Protein AF-A0A534TAJ9-F1 (afdb_monomer)

pLDDT: mean 77.65, std 14.66, range [42.31, 91.81]

Solvent-accessible surface area (backbone atoms only — not comparable to full-atom values): 4452 Å² total; per-residue (Å²): 112,69,64,60,58,49,51,37,56,51,23,57,71,44,88,49,66,68,46,24,50,52,25,47,38,42,73,75,64,49,64,80,78,48,82,81,25,48,51,41,48,23,57,77,69,76,44,58,57,69,59,52,51,51,50,49,52,63,64,42,54,59,50,57,55,49,53,61,53,54,63,61,64,76,75,75,123

Structure (mmCIF, N/CA/C/O backbone):
data_AF-A0A534TAJ9-F1
#
_entry.id   AF-A0A534TAJ9-F1
#
loop_
_atom_site.group_PDB
_atom_site.id
_atom_site.type_symbol
_atom_site.label_atom_id
_atom_site.label_alt_id
_atom_site.label_comp_id
_atom_site.label_asym_id
_atom_site.label_entity_id
_atom_site.label_seq_id
_atom_site.pdbx_PDB_ins_code
_atom_site.Cartn_x
_atom_site.Cartn_y
_atom_site.Cartn_z
_atom_site.occupancy
_atom_site.B_iso_or_equiv
_atom_site.auth_seq_id
_atom_site.auth_comp_id
_atom_site.auth_asym_id
_atom_site.auth_atom_id
_atom_site.pdbx_PDB_model_num
ATOM 1 N N . MET A 1 1 ? 2.705 -13.886 -5.575 1.00 60.56 1 MET A N 1
ATOM 2 C CA . MET A 1 1 ? 3.022 -12.437 -5.521 1.00 60.56 1 MET A CA 1
ATOM 3 C C . MET A 1 1 ? 1.839 -11.617 -5.027 1.00 60.56 1 MET A C 1
ATOM 5 O O . MET A 1 1 ? 2.028 -10.891 -4.066 1.00 60.56 1 MET A O 1
ATOM 9 N N . ILE A 1 2 ? 0.619 -11.816 -5.552 1.00 72.56 2 ILE A N 1
ATOM 10 C CA . ILE A 1 2 ? -0.609 -11.209 -4.986 1.00 72.56 2 ILE A CA 1
ATOM 11 C C . ILE A 1 2 ? -0.757 -11.470 -3.476 1.00 72.56 2 ILE A C 1
ATOM 13 O O . ILE A 1 2 ? -1.112 -10.558 -2.742 1.00 72.56 2 ILE A O 1
ATOM 17 N N . ALA A 1 3 ? -0.407 -12.672 -3.003 1.00 77.12 3 ALA A N 1
ATOM 18 C CA . ALA A 1 3 ? -0.468 -13.011 -1.579 1.00 77.12 3 ALA A CA 1
ATOM 19 C C . ALA A 1 3 ? 0.343 -12.052 -0.683 1.00 77.12 3 ALA A C 1
ATOM 21 O O . ALA A 1 3 ? -0.162 -11.640 0.348 1.00 77.12 3 ALA A O 1
ATOM 22 N N . VAL A 1 4 ? 1.543 -11.627 -1.101 1.00 79.44 4 VAL A N 1
ATOM 23 C CA . VAL A 1 4 ? 2.401 -10.720 -0.309 1.00 79.44 4 VAL A CA 1
ATOM 24 C C . VAL A 1 4 ? 1.757 -9.340 -0.171 1.00 79.44 4 VAL A C 1
ATOM 26 O O . VAL A 1 4 ? 1.724 -8.776 0.916 1.00 79.44 4 VAL A O 1
ATOM 29 N N . VAL A 1 5 ? 1.191 -8.821 -1.264 1.00 83.25 5 VAL A N 1
ATOM 30 C CA . VAL A 1 5 ? 0.485 -7.532 -1.268 1.00 83.25 5 VAL A CA 1
ATOM 31 C C . VAL A 1 5 ? -0.806 -7.608 -0.455 1.00 83.25 5 VAL A C 1
ATOM 33 O O . VAL A 1 5 ? -1.126 -6.655 0.248 1.00 83.25 5 VAL A O 1
ATOM 36 N N . SER A 1 6 ? -1.527 -8.732 -0.523 1.00 84.69 6 SER A N 1
ATOM 37 C CA . SER A 1 6 ? -2.736 -8.957 0.276 1.00 84.69 6 SER A CA 1
ATOM 38 C C . SER A 1 6 ? -2.411 -8.998 1.766 1.00 84.69 6 SER A C 1
ATOM 40 O O . SER A 1 6 ? -3.001 -8.239 2.522 1.00 84.69 6 SER A O 1
ATOM 42 N N . THR A 1 7 ? -1.421 -9.796 2.176 1.00 86.94 7 THR A N 1
ATOM 43 C CA . THR A 1 7 ? -0.992 -9.881 3.578 1.00 86.94 7 THR A CA 1
ATOM 44 C C . THR A 1 7 ? -0.518 -8.529 4.095 1.00 86.94 7 THR A C 1
ATOM 46 O O . THR A 1 7 ? -0.995 -8.081 5.128 1.00 86.94 7 THR A O 1
ATOM 49 N N . ALA A 1 8 ? 0.319 -7.811 3.338 1.00 86.19 8 ALA A N 1
ATOM 50 C CA . ALA A 1 8 ? 0.743 -6.471 3.734 1.00 86.19 8 ALA A CA 1
ATOM 51 C C . ALA A 1 8 ? -0.451 -5.503 3.855 1.00 86.19 8 ALA A C 1
ATOM 53 O O . ALA A 1 8 ? -0.460 -4.613 4.702 1.00 86.19 8 ALA A O 1
ATOM 54 N N . PHE A 1 9 ? -1.481 -5.649 3.019 1.00 86.62 9 PHE A N 1
ATOM 55 C CA . PHE A 1 9 ? -2.689 -4.831 3.113 1.00 86.62 9 PHE A CA 1
ATOM 56 C C . PHE A 1 9 ? -3.561 -5.169 4.327 1.00 86.62 9 PHE A C 1
ATOM 58 O O . PHE A 1 9 ? -4.178 -4.266 4.900 1.00 86.62 9 PHE A O 1
ATOM 65 N N . ASP A 1 10 ? -3.609 -6.435 4.725 1.00 87.25 10 ASP A N 1
ATOM 66 C CA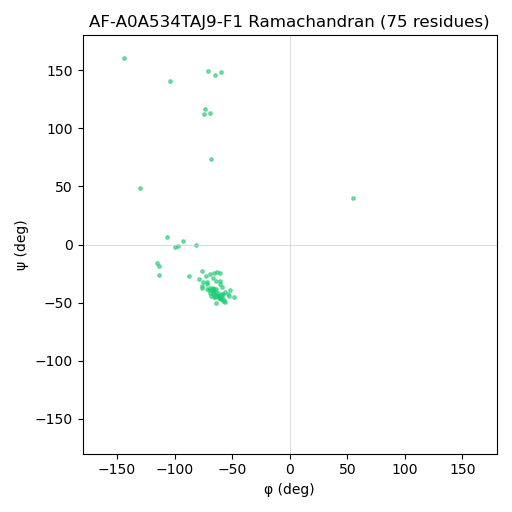 . ASP A 1 10 ? -4.267 -6.866 5.957 1.00 87.25 10 ASP A CA 1
ATOM 67 C C . ASP A 1 10 ? -3.491 -6.369 7.187 1.00 87.25 10 ASP A C 1
ATOM 69 O O . ASP A 1 10 ? -4.086 -5.800 8.103 1.00 87.25 10 ASP A O 1
ATOM 73 N N . ASP A 1 11 ? -2.158 -6.438 7.149 1.00 88.12 11 ASP A N 1
ATOM 74 C CA . ASP A 1 11 ? -1.263 -5.945 8.202 1.00 88.12 11 ASP A CA 1
ATOM 75 C C . ASP A 1 11 ? -1.418 -4.435 8.451 1.00 88.12 11 ASP A C 1
ATOM 77 O O . ASP A 1 11 ? -1.309 -3.981 9.590 1.00 88.12 11 ASP A O 1
ATOM 81 N N . LEU A 1 12 ? -1.755 -3.641 7.423 1.00 83.81 12 LEU A N 1
ATOM 82 C CA . LEU A 1 12 ? -2.075 -2.213 7.582 1.00 83.81 12 LEU A CA 1
ATOM 83 C C . LEU A 1 12 ? -3.285 -1.959 8.497 1.00 83.81 12 LEU A C 1
ATOM 85 O O . LEU A 1 12 ? -3.408 -0.866 9.052 1.00 83.81 12 LEU A O 1
ATOM 89 N N . ARG A 1 13 ? -4.183 -2.939 8.637 1.00 82.56 13 ARG A N 1
ATOM 90 C CA . ARG A 1 13 ? -5.356 -2.888 9.523 1.00 82.56 13 ARG A CA 1
ATOM 91 C C . ARG A 1 13 ? -5.147 -3.632 10.836 1.00 82.56 13 ARG A C 1
ATOM 93 O O . ARG A 1 13 ? -6.054 -3.639 11.664 1.00 82.56 13 ARG A O 1
ATOM 100 N N . SER A 1 14 ? -3.993 -4.267 11.022 1.00 81.56 14 SER A N 1
ATOM 101 C CA . SER A 1 14 ? -3.719 -5.032 12.230 1.00 81.56 14 SER A CA 1
ATOM 102 C C . SER A 1 14 ? -3.670 -4.130 13.464 1.00 81.56 14 SER A C 1
ATOM 104 O O . SER A 1 14 ? -3.197 -2.992 13.412 1.00 81.56 14 SER A O 1
ATOM 106 N N . ALA A 1 15 ? -4.122 -4.657 14.603 1.00 78.06 15 ALA A N 1
ATOM 107 C CA . ALA A 1 15 ? -3.942 -4.008 15.900 1.00 78.06 15 ALA A CA 1
ATOM 108 C C . ALA A 1 15 ? -2.452 -3.943 16.298 1.00 78.06 15 ALA A C 1
ATOM 110 O O . ALA A 1 15 ? -2.042 -3.053 17.045 1.00 78.06 15 ALA A O 1
ATOM 111 N N . ASP A 1 16 ? -1.622 -4.842 15.758 1.00 86.12 16 ASP A N 1
ATOM 112 C CA . ASP A 1 16 ? -0.190 -4.875 16.031 1.00 86.12 16 ASP A CA 1
ATOM 113 C C . ASP A 1 16 ? 0.535 -3.719 15.317 1.00 86.12 16 ASP A C 1
ATOM 115 O O . ASP A 1 16 ? 0.598 -3.628 14.087 1.00 86.12 16 ASP A O 1
ATOM 119 N N . VAL A 1 17 ? 1.122 -2.825 16.116 1.00 83.69 17 VAL A N 1
ATOM 120 C CA . VAL A 1 17 ? 1.900 -1.667 15.650 1.00 83.69 17 VAL A CA 1
ATOM 121 C C . VAL A 1 17 ? 3.086 -2.094 14.782 1.00 83.69 17 VAL A C 1
ATOM 123 O O . VAL A 1 17 ? 3.404 -1.414 13.808 1.00 83.69 17 VAL A O 1
ATOM 126 N N . ARG A 1 18 ? 3.742 -3.219 15.094 1.00 86.81 18 ARG A N 1
ATOM 127 C CA . ARG A 1 18 ? 4.894 -3.716 14.328 1.00 86.81 18 ARG A CA 1
ATOM 128 C C . ARG A 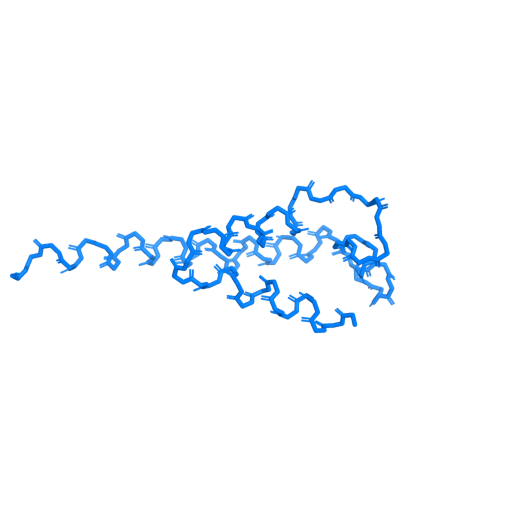1 18 ? 4.476 -4.221 12.954 1.00 86.81 18 ARG A C 1
ATOM 130 O O . ARG A 1 18 ? 5.193 -3.977 11.983 1.00 86.81 18 ARG A O 1
ATOM 137 N N . GLN A 1 19 ? 3.329 -4.894 12.862 1.00 86.88 19 GLN A N 1
ATOM 138 C CA . GLN A 1 19 ? 2.773 -5.346 11.581 1.00 86.88 19 GLN A CA 1
ATOM 139 C C . GLN A 1 19 ? 2.381 -4.147 10.714 1.00 86.88 19 GLN A C 1
ATOM 141 O O . GLN A 1 19 ? 2.798 -4.064 9.557 1.00 86.88 19 GLN A O 1
ATOM 146 N N . ARG A 1 20 ? 1.713 -3.148 11.307 1.00 87.50 20 ARG A N 1
ATOM 147 C CA . ARG A 1 20 ? 1.402 -1.884 10.625 1.00 87.50 20 ARG A CA 1
ATOM 148 C C . ARG A 1 20 ? 2.653 -1.165 10.126 1.00 87.50 20 ARG A C 1
ATOM 150 O O . ARG A 1 20 ? 2.698 -0.790 8.958 1.00 87.50 20 ARG A O 1
ATOM 157 N N . ASP A 1 21 ? 3.678 -0.997 10.964 1.00 84.25 21 ASP A N 1
ATOM 158 C CA . ASP A 1 21 ? 4.926 -0.323 10.572 1.00 84.25 21 ASP A CA 1
ATOM 159 C C . ASP A 1 21 ? 5.642 -1.075 9.440 1.00 84.25 21 ASP A C 1
ATOM 161 O O . ASP A 1 21 ? 6.088 -0.471 8.463 1.00 84.25 21 ASP A O 1
ATOM 165 N N . THR A 1 22 ? 5.680 -2.407 9.515 1.00 88.00 22 THR A N 1
ATOM 166 C CA . THR A 1 22 ? 6.268 -3.257 8.469 1.00 88.00 22 THR A CA 1
ATOM 167 C C . THR A 1 22 ? 5.537 -3.084 7.138 1.00 88.00 22 THR A C 1
ATOM 169 O O . THR A 1 22 ? 6.174 -2.873 6.103 1.00 88.00 22 THR A O 1
ATOM 172 N N . ALA A 1 23 ? 4.205 -3.090 7.156 1.00 88.94 23 ALA A N 1
ATOM 173 C CA . ALA A 1 23 ? 3.404 -2.890 5.957 1.00 88.94 23 ALA A CA 1
ATOM 174 C C . ALA A 1 23 ? 3.532 -1.467 5.391 1.00 88.94 23 ALA A C 1
ATOM 176 O O . ALA A 1 23 ? 3.660 -1.284 4.179 1.00 88.94 23 ALA A O 1
ATOM 177 N N . VAL A 1 24 ? 3.573 -0.444 6.251 1.00 88.00 24 VAL A N 1
ATOM 178 C CA . VAL A 1 24 ? 3.828 0.944 5.836 1.00 88.00 24 VAL A CA 1
ATOM 179 C C . VAL A 1 24 ? 5.183 1.052 5.139 1.00 88.00 24 VAL A C 1
ATOM 181 O O . VAL A 1 24 ? 5.267 1.643 4.059 1.00 88.00 24 VAL A O 1
ATOM 184 N N . ARG A 1 25 ? 6.235 0.439 5.696 1.00 88.06 25 ARG A N 1
ATOM 185 C CA . ARG A 1 25 ? 7.556 0.412 5.057 1.00 88.06 25 ARG A CA 1
ATOM 186 C C . ARG A 1 25 ? 7.502 -0.273 3.698 1.00 88.06 25 ARG A C 1
ATOM 188 O O . ARG A 1 25 ? 7.994 0.310 2.738 1.00 88.06 25 ARG A O 1
ATOM 195 N N . TYR A 1 26 ? 6.849 -1.430 3.599 1.00 88.81 26 TYR A N 1
ATOM 196 C CA . TYR A 1 26 ? 6.684 -2.157 2.340 1.00 88.81 26 TYR A CA 1
ATOM 197 C C . TYR A 1 26 ? 6.026 -1.301 1.245 1.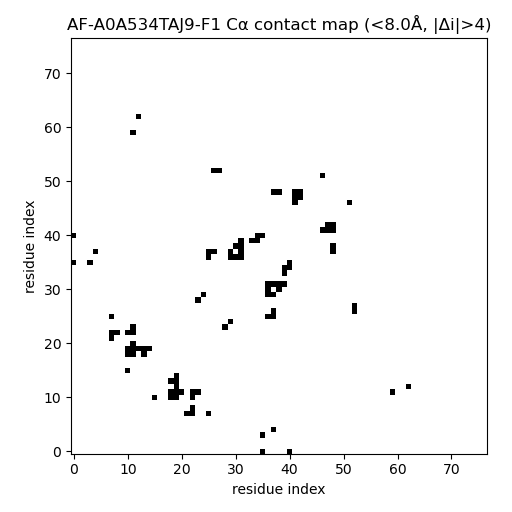00 88.81 26 TYR A C 1
ATOM 199 O O . TYR A 1 26 ? 6.546 -1.180 0.138 1.00 88.81 26 TYR A O 1
ATOM 207 N N . PHE A 1 27 ? 4.904 -0.640 1.546 1.00 88.31 27 PHE A N 1
ATOM 208 C CA . PHE A 1 27 ? 4.178 0.132 0.535 1.00 88.31 27 PHE A CA 1
ATOM 209 C C . PHE A 1 27 ? 4.829 1.476 0.198 1.00 88.31 27 PHE A C 1
ATOM 211 O O . PHE A 1 27 ? 4.792 1.900 -0.964 1.00 88.31 27 PHE A O 1
ATOM 218 N N . PHE A 1 28 ? 5.394 2.177 1.184 1.00 87.31 28 PHE A N 1
ATOM 219 C CA . PHE A 1 28 ? 5.754 3.593 1.041 1.00 87.31 28 PHE A CA 1
ATOM 220 C C . PHE A 1 28 ? 7.251 3.881 1.077 1.00 87.31 28 PHE A C 1
ATOM 222 O O . PHE A 1 28 ? 7.665 4.868 0.467 1.00 87.31 28 PHE A O 1
ATOM 229 N N . SER A 1 29 ? 8.041 3.032 1.727 1.00 83.62 29 SER A N 1
ATOM 230 C CA . SER A 1 29 ? 9.468 3.280 1.963 1.00 83.62 29 SER A CA 1
ATOM 231 C C . SER A 1 29 ? 10.380 2.288 1.252 1.00 83.62 29 SER A C 1
ATOM 233 O O . SER A 1 29 ? 11.566 2.569 1.132 1.00 83.62 29 SER A O 1
ATOM 235 N N . ASP A 1 30 ? 9.850 1.157 0.783 1.00 78.06 30 ASP A N 1
ATOM 236 C CA . ASP A 1 30 ? 10.637 0.098 0.161 1.00 78.06 30 ASP A CA 1
ATOM 237 C C . ASP A 1 30 ? 11.190 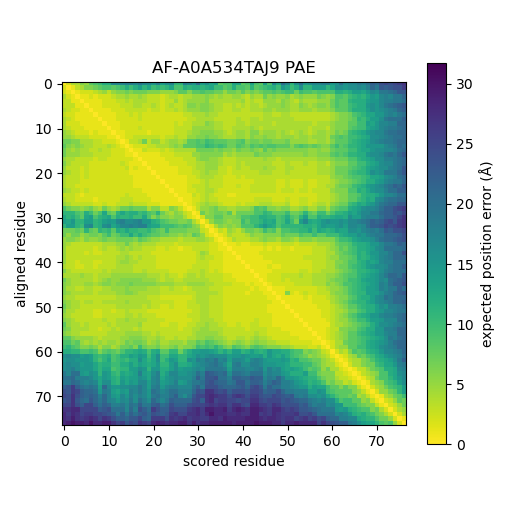0.556 -1.201 1.00 78.06 30 ASP A C 1
ATOM 239 O O . ASP A 1 30 ? 10.409 0.827 -2.131 1.00 78.06 30 ASP A O 1
ATOM 243 N N . PRO A 1 31 ? 12.522 0.707 -1.333 1.00 72.38 31 PRO A N 1
ATOM 244 C CA . PRO A 1 31 ? 13.145 0.960 -2.618 1.00 72.38 31 PRO A CA 1
ATOM 245 C C . PRO A 1 31 ? 13.068 -0.311 -3.466 1.00 72.38 31 PRO A C 1
ATOM 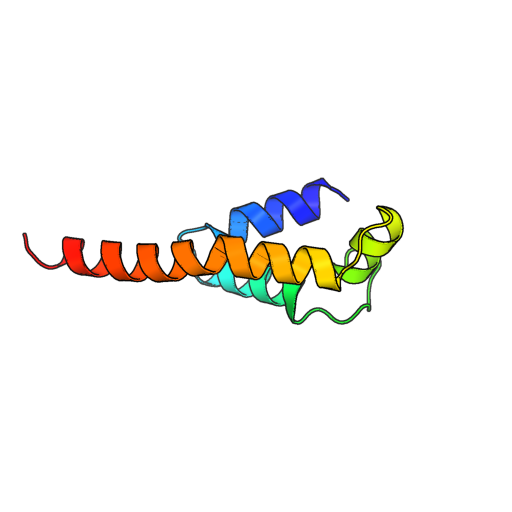247 O O . PRO A 1 31 ? 13.113 -1.424 -2.946 1.00 72.38 31 PRO A O 1
ATOM 250 N N . GLU A 1 32 ? 12.983 -0.155 -4.785 1.00 71.06 32 GLU A N 1
ATOM 251 C CA . GLU A 1 32 ? 12.889 -1.265 -5.737 1.00 71.06 32 GLU A CA 1
ATOM 252 C C . GLU A 1 32 ? 14.196 -2.077 -5.799 1.00 71.06 32 GLU A C 1
ATOM 254 O O . GLU A 1 32 ? 15.003 -1.963 -6.715 1.00 71.06 32 GLU A O 1
ATOM 259 N N . THR A 1 33 ? 14.438 -2.864 -4.762 1.00 71.88 33 THR A N 1
ATOM 260 C CA . THR A 1 33 ? 15.728 -3.506 -4.486 1.00 71.88 33 THR A CA 1
ATOM 261 C C . THR A 1 33 ? 15.656 -5.019 -4.600 1.00 71.88 33 THR A C 1
ATOM 263 O O . THR A 1 33 ? 16.682 -5.671 -4.766 1.00 71.88 33 THR A O 1
ATOM 266 N N . HIS A 1 34 ? 14.453 -5.593 -4.543 1.00 77.75 34 HIS A N 1
ATOM 267 C CA . HIS A 1 34 ? 14.239 -7.035 -4.591 1.00 77.75 34 HIS A CA 1
ATOM 268 C C . HIS A 1 34 ? 12.961 -7.401 -5.363 1.00 77.75 34 HIS A C 1
ATOM 270 O O . HIS A 1 34 ? 12.062 -6.578 -5.562 1.00 77.75 34 HIS A O 1
ATOM 276 N N . VAL A 1 35 ? 12.870 -8.658 -5.817 1.00 79.12 35 VAL A N 1
ATOM 277 C CA . VAL A 1 35 ? 11.787 -9.156 -6.694 1.00 79.12 35 VAL A CA 1
ATOM 278 C C . VAL A 1 35 ? 10.395 -9.098 -6.051 1.00 79.12 35 VAL A C 1
ATOM 280 O O . VAL A 1 35 ? 9.398 -9.015 -6.760 1.00 79.12 35 VAL A O 1
ATOM 283 N N . LEU A 1 36 ? 10.328 -9.104 -4.716 1.00 82.81 36 LEU A N 1
ATOM 284 C CA . LEU A 1 36 ? 9.079 -8.994 -3.952 1.00 82.81 36 LEU A CA 1
ATOM 285 C C . LEU A 1 36 ? 8.775 -7.572 -3.471 1.00 82.81 36 LEU A C 1
ATOM 287 O O . LEU A 1 36 ? 7.715 -7.370 -2.876 1.00 82.81 36 LEU A O 1
ATOM 291 N N . SER A 1 37 ? 9.653 -6.603 -3.753 1.00 88.00 37 SER A N 1
ATOM 292 C CA . SER A 1 37 ? 9.422 -5.209 -3.373 1.00 88.00 37 SER A CA 1
ATOM 293 C C . SER A 1 37 ? 8.143 -4.688 -4.013 1.00 88.00 37 SER A C 1
ATOM 295 O O . SER A 1 37 ? 7.764 -5.091 -5.120 1.00 88.00 37 SER A O 1
ATOM 297 N N . PHE A 1 38 ? 7.467 -3.775 -3.324 1.00 88.75 38 PHE A N 1
ATOM 298 C CA . PHE A 1 38 ? 6.194 -3.248 -3.801 1.00 88.75 38 PHE A CA 1
ATOM 299 C C . PHE A 1 38 ? 6.254 -2.678 -5.239 1.00 88.75 38 PHE A C 1
ATOM 301 O O . PHE A 1 38 ? 5.352 -2.984 -6.029 1.00 88.75 38 PHE A O 1
ATOM 308 N N . PRO A 1 39 ? 7.29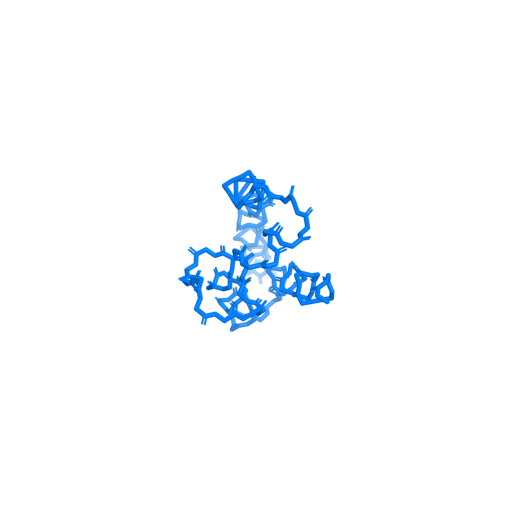7 -1.920 -5.647 1.00 89.88 39 PRO A N 1
ATOM 309 C CA . PRO A 1 39 ? 7.405 -1.442 -7.024 1.00 89.88 39 PRO A CA 1
ATOM 310 C C . PRO A 1 39 ? 7.593 -2.575 -8.047 1.00 89.88 39 PRO A C 1
ATOM 312 O O . PRO A 1 39 ? 6.978 -2.529 -9.114 1.00 89.88 39 PRO A O 1
ATOM 315 N N . SER A 1 40 ? 8.365 -3.617 -7.713 1.00 89.69 40 SER A N 1
ATOM 316 C CA . SER A 1 40 ? 8.545 -4.803 -8.566 1.00 89.69 40 SER A CA 1
ATOM 317 C C . SER A 1 40 ? 7.233 -5.551 -8.789 1.00 89.69 40 SER A C 1
ATOM 319 O O . SER A 1 40 ? 6.910 -5.901 -9.926 1.00 89.69 40 SER A O 1
ATOM 321 N N . VAL A 1 41 ? 6.442 -5.742 -7.728 1.00 88.44 41 VAL A N 1
ATOM 322 C CA . VAL A 1 41 ? 5.128 -6.393 -7.833 1.00 88.44 41 VAL A CA 1
ATOM 323 C C . VAL A 1 41 ? 4.166 -5.545 -8.664 1.00 88.44 41 VAL A C 1
ATOM 325 O O . VAL A 1 41 ? 3.471 -6.077 -9.526 1.00 88.44 41 VAL A O 1
ATOM 328 N N . CYS A 1 42 ? 4.160 -4.222 -8.473 1.00 89.44 42 CYS A N 1
ATOM 329 C CA . CYS A 1 42 ? 3.358 -3.322 -9.301 1.00 89.44 42 CYS A CA 1
ATOM 330 C C . CYS A 1 42 ? 3.735 -3.421 -10.785 1.00 89.44 42 CYS A C 1
ATOM 332 O O . CYS A 1 42 ? 2.843 -3.519 -11.621 1.00 89.44 42 CYS A O 1
ATOM 334 N N . ARG A 1 43 ? 5.032 -3.463 -11.122 1.00 88.44 43 ARG A N 1
ATOM 335 C CA . ARG A 1 43 ? 5.487 -3.618 -12.514 1.00 88.44 43 ARG A CA 1
ATOM 336 C C . ARG A 1 43 ? 5.003 -4.926 -13.137 1.00 88.44 43 ARG A C 1
ATOM 338 O O . ARG A 1 43 ? 4.554 -4.927 -14.274 1.00 88.44 43 ARG A O 1
ATOM 345 N N . GLN A 1 44 ? 5.095 -6.034 -12.407 1.00 88.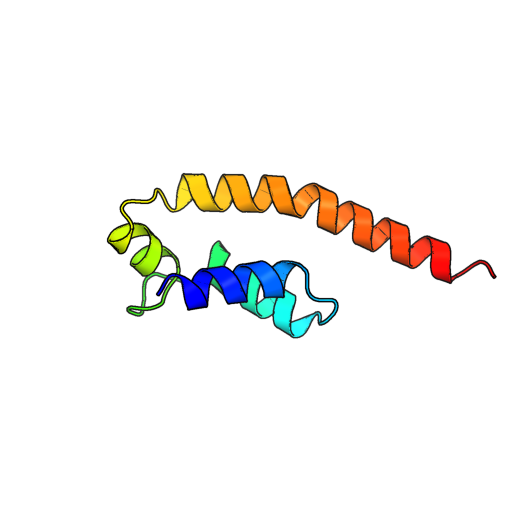50 44 GLN A N 1
ATOM 346 C CA . GLN A 1 44 ? 4.677 -7.347 -12.910 1.00 88.50 44 GLN A CA 1
ATOM 347 C C . GLN A 1 44 ? 3.167 -7.444 -13.148 1.00 88.50 44 GLN A C 1
ATOM 349 O O . GLN A 1 44 ? 2.735 -8.207 -14.006 1.00 88.50 44 GLN A O 1
ATOM 354 N N . MET A 1 45 ? 2.377 -6.682 -12.391 1.00 88.31 45 MET A N 1
ATOM 355 C CA . MET A 1 45 ? 0.918 -6.634 -12.502 1.00 88.31 45 MET A CA 1
ATOM 356 C C . MET A 1 45 ? 0.416 -5.529 -13.447 1.00 88.31 45 MET A C 1
ATOM 358 O O . MET A 1 45 ? -0.793 -5.339 -13.556 1.00 88.31 45 MET A O 1
ATOM 362 N N . ASP A 1 46 ? 1.325 -4.796 -14.097 1.00 89.94 46 ASP A N 1
ATOM 363 C CA . ASP A 1 46 ? 1.033 -3.613 -14.918 1.00 89.94 46 ASP A CA 1
ATOM 364 C C . ASP A 1 46 ? 0.246 -2.521 -14.158 1.00 89.94 46 ASP A C 1
ATOM 366 O O . ASP A 1 46 ? -0.692 -1.891 -14.648 1.00 89.94 46 ASP A O 1
ATOM 370 N N . TRP A 1 47 ? 0.610 -2.310 -12.889 1.00 90.81 47 TRP A N 1
ATOM 371 C CA . TRP A 1 47 ? 0.011 -1.310 -12.007 1.00 90.81 47 TRP A CA 1
ATOM 372 C C . TRP A 1 47 ? 0.914 -0.091 -11.828 1.00 90.81 47 TRP A C 1
ATOM 374 O O . TRP A 1 47 ? 2.123 -0.189 -11.613 1.00 90.81 47 TRP A O 1
ATOM 384 N N . SER A 1 48 ? 0.303 1.094 -11.792 1.00 91.81 48 SER A N 1
ATOM 385 C CA . SER A 1 48 ? 1.007 2.318 -11.411 1.00 91.81 48 SER A CA 1
ATOM 386 C C . SER A 1 48 ? 1.251 2.357 -9.899 1.00 91.81 48 SER A C 1
ATOM 388 O O . SER A 1 48 ? 0.320 2.553 -9.114 1.00 91.81 48 SER A O 1
ATOM 390 N N . VAL A 1 49 ? 2.523 2.264 -9.497 1.00 90.12 49 VAL A N 1
ATOM 391 C CA . VAL A 1 49 ? 2.987 2.411 -8.100 1.00 90.12 49 VAL A CA 1
ATOM 392 C C . VAL A 1 49 ? 2.385 3.659 -7.444 1.00 90.12 49 VAL A C 1
ATOM 394 O O . VAL A 1 49 ? 1.871 3.615 -6.325 1.00 90.12 49 VAL A O 1
ATOM 397 N N . SER A 1 50 ? 2.401 4.781 -8.164 1.00 90.69 50 SER A N 1
ATOM 398 C CA . SER A 1 50 ? 1.889 6.076 -7.715 1.00 90.69 50 SER A CA 1
ATOM 399 C C . SER A 1 50 ? 0.377 6.053 -7.479 1.00 90.69 50 SER A C 1
ATOM 401 O O . SER A 1 50 ? -0.102 6.613 -6.490 1.00 90.69 50 SER A O 1
ATOM 403 N N . ALA A 1 51 ? -0.379 5.409 -8.374 1.00 91.31 51 ALA A N 1
ATOM 404 C CA . ALA A 1 51 ? -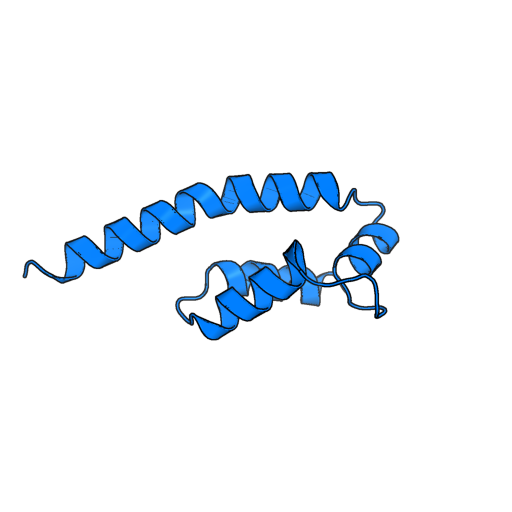1.831 5.300 -8.266 1.00 91.31 51 ALA A CA 1
ATOM 405 C C . ALA A 1 51 ? -2.238 4.409 -7.086 1.00 91.31 51 ALA A C 1
ATOM 407 O O . ALA A 1 51 ? -3.091 4.802 -6.288 1.00 91.31 51 ALA A O 1
ATOM 408 N N . VAL A 1 52 ? -1.575 3.260 -6.919 1.00 89.44 52 VAL A N 1
ATOM 409 C CA . VAL A 1 52 ? -1.842 2.337 -5.807 1.00 89.44 52 VAL A CA 1
ATOM 410 C C . VAL A 1 52 ? -1.491 2.990 -4.469 1.00 89.44 52 VAL A C 1
ATOM 412 O O . VAL A 1 52 ? -2.319 2.992 -3.561 1.00 89.44 52 VAL A O 1
ATOM 415 N N . ARG A 1 53 ? -0.333 3.657 -4.350 1.00 90.44 53 ARG A N 1
ATOM 416 C CA . ARG A 1 53 ? 0.035 4.413 -3.133 1.00 90.44 53 ARG A CA 1
ATOM 417 C C . ARG A 1 53 ? -0.978 5.498 -2.791 1.00 90.44 53 ARG A C 1
ATOM 419 O O . ARG A 1 53 ? -1.326 5.665 -1.624 1.00 90.44 53 ARG A O 1
ATOM 426 N N . ARG A 1 54 ? -1.458 6.243 -3.792 1.00 89.94 54 ARG A N 1
ATOM 427 C CA . ARG A 1 54 ? -2.494 7.267 -3.594 1.00 89.94 54 ARG A CA 1
ATOM 428 C C . ARG A 1 54 ? -3.778 6.641 -3.058 1.00 89.94 54 ARG A C 1
ATOM 430 O O . ARG A 1 54 ? -4.342 7.159 -2.097 1.00 89.94 54 ARG A O 1
ATOM 437 N N . ARG A 1 55 ? -4.208 5.521 -3.643 1.00 88.19 55 ARG A N 1
ATOM 438 C CA . ARG A 1 55 ? -5.410 4.808 -3.209 1.00 88.19 55 ARG A CA 1
ATOM 439 C C . ARG A 1 55 ? -5.267 4.269 -1.787 1.00 88.19 55 ARG A C 1
ATOM 441 O O . ARG A 1 55 ? -6.165 4.481 -0.983 1.00 88.19 55 ARG A O 1
ATOM 448 N N . LEU A 1 56 ? -4.124 3.669 -1.456 1.00 86.25 56 LEU A N 1
ATOM 449 C CA . LEU A 1 56 ? -3.820 3.199 -0.103 1.00 86.25 56 LEU A CA 1
ATOM 450 C C . LEU A 1 56 ? -3.900 4.338 0.919 1.00 86.25 56 LEU A C 1
ATOM 452 O O . LEU A 1 56 ? -4.588 4.198 1.922 1.00 86.25 56 LEU A O 1
ATOM 456 N N . LYS A 1 57 ? -3.289 5.498 0.642 1.00 84.00 57 LYS A N 1
ATOM 457 C CA . LYS A 1 57 ? -3.385 6.671 1.532 1.00 84.00 57 LYS A CA 1
ATOM 458 C C . LYS A 1 57 ? -4.830 7.125 1.749 1.00 84.00 57 LYS A C 1
ATOM 460 O O . LYS A 1 57 ? -5.210 7.403 2.880 1.00 84.00 57 LYS A O 1
ATOM 465 N N . GLN A 1 58 ? -5.643 7.159 0.693 1.00 84.75 58 GLN A N 1
ATOM 466 C CA . GLN A 1 58 ? -7.065 7.513 0.797 1.00 84.75 58 GLN A CA 1
ATOM 467 C C . GLN A 1 58 ? -7.862 6.505 1.632 1.00 84.75 58 GLN A C 1
ATOM 469 O O . GLN A 1 58 ? -8.745 6.903 2.381 1.00 84.75 58 GLN A O 1
ATOM 474 N N . THR A 1 59 ? -7.562 5.211 1.512 1.00 80.62 59 THR A N 1
ATOM 475 C CA . THR A 1 59 ? -8.246 4.151 2.265 1.00 80.62 59 THR A CA 1
ATOM 476 C C . THR A 1 59 ? -7.804 4.091 3.729 1.00 80.62 59 THR A C 1
ATOM 478 O O . THR A 1 59 ? -8.614 3.761 4.588 1.00 80.62 59 THR A O 1
ATOM 481 N N . LEU A 1 60 ? -6.546 4.424 4.027 1.00 74.56 60 LEU A N 1
ATOM 482 C CA . LEU A 1 60 ? -5.988 4.370 5.382 1.00 74.56 60 LEU A CA 1
ATOM 483 C C . LEU A 1 60 ? -6.211 5.650 6.192 1.00 74.56 60 LEU A C 1
ATOM 485 O O . LEU A 1 60 ? -6.292 5.574 7.411 1.00 74.56 60 LEU A O 1
ATOM 489 N N . SER A 1 61 ? -6.341 6.812 5.545 1.00 68.88 61 SER A N 1
ATOM 490 C CA . SER A 1 61 ? -6.636 8.079 6.229 1.00 68.88 61 SER A CA 1
ATOM 491 C C . SER A 1 61 ? -7.866 8.012 7.152 1.00 68.88 61 SER A C 1
ATOM 493 O O . SER A 1 61 ? -7.756 8.489 8.276 1.00 68.88 61 SER A O 1
ATOM 495 N N . PRO A 1 62 ? -9.010 7.415 6.761 1.00 63.41 62 PRO A N 1
ATOM 496 C CA . PRO A 1 62 ? -10.139 7.254 7.678 1.00 63.41 62 PRO A CA 1
ATOM 497 C C . PRO A 1 62 ? -9.905 6.178 8.749 1.00 63.41 62 PRO A C 1
ATOM 499 O O . PRO A 1 62 ? -10.465 6.285 9.831 1.00 63.41 62 PRO A O 1
ATOM 502 N N . LEU A 1 63 ? -9.070 5.164 8.489 1.00 61.88 63 LEU A N 1
ATOM 503 C CA . LEU A 1 63 ? -8.729 4.124 9.472 1.00 61.88 63 LEU A CA 1
ATOM 504 C C . LEU A 1 63 ? -7.820 4.653 10.587 1.00 61.88 63 LEU A C 1
ATOM 506 O O . LEU A 1 63 ? -8.008 4.285 11.739 1.00 61.88 63 LEU A O 1
ATOM 510 N N . LEU A 1 64 ? -6.869 5.532 10.260 1.00 59.16 64 LEU A N 1
ATOM 511 C CA . LEU A 1 64 ? -6.029 6.219 11.247 1.00 59.16 64 LEU A CA 1
ATOM 512 C C . LEU A 1 64 ? -6.875 7.093 12.185 1.00 59.16 64 LEU A C 1
ATOM 514 O O . LEU A 1 64 ? -6.732 6.982 13.396 1.00 59.16 64 LEU A O 1
ATOM 518 N N . VAL A 1 65 ? -7.828 7.851 11.632 1.00 58.34 65 VAL A N 1
ATOM 519 C CA . VAL A 1 65 ? -8.772 8.676 12.411 1.00 58.34 65 VAL A CA 1
ATOM 520 C C . VAL A 1 65 ? -9.734 7.819 13.250 1.00 58.34 65 VAL A C 1
ATOM 522 O O . VAL A 1 65 ? -10.060 8.165 14.385 1.00 58.34 65 VAL A O 1
ATOM 525 N N . ALA A 1 66 ? -10.188 6.680 12.717 1.00 54.56 66 ALA A N 1
ATOM 526 C CA . ALA A 1 66 ? -11.073 5.766 13.437 1.00 54.56 66 ALA A CA 1
ATOM 527 C C . ALA A 1 66 ? -10.364 5.050 14.600 1.00 54.56 66 ALA A C 1
ATOM 529 O O . ALA A 1 66 ? -10.966 4.876 15.653 1.00 54.56 66 ALA A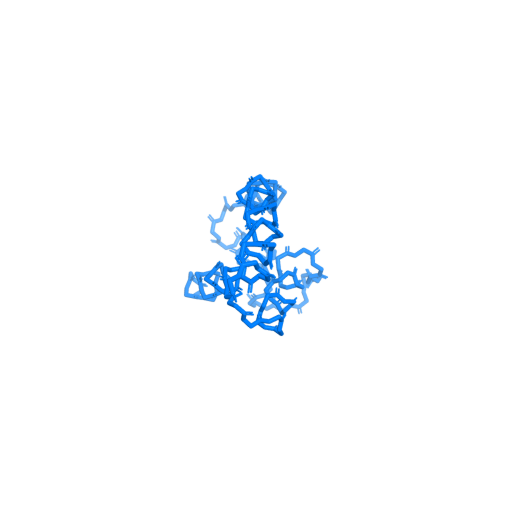 O 1
ATOM 530 N N . LEU A 1 67 ? -9.090 4.675 14.446 1.00 54.75 67 LEU A N 1
ATOM 531 C CA . LEU A 1 67 ? -8.300 4.079 15.529 1.00 54.75 67 LEU A CA 1
ATOM 532 C C . LEU A 1 67 ? -8.066 5.070 16.680 1.00 54.75 67 LEU A C 1
ATOM 534 O O . LEU A 1 67 ? -8.205 4.681 17.835 1.00 54.75 67 LEU A O 1
ATOM 538 N N . GLU A 1 68 ? -7.804 6.347 16.381 1.00 52.25 68 GLU A N 1
ATOM 539 C CA . GLU A 1 68 ? -7.727 7.403 17.407 1.00 52.25 68 GLU A CA 1
ATOM 540 C C . GLU A 1 68 ? -9.072 7.618 18.124 1.00 52.25 68 GLU A C 1
ATOM 542 O O . GLU A 1 68 ? -9.101 7.928 19.311 1.00 52.25 68 GLU A O 1
ATOM 547 N N . SER A 1 69 ? -10.194 7.409 17.430 1.00 51.62 69 SER A N 1
ATOM 548 C CA . SER A 1 69 ? -11.534 7.560 18.017 1.00 51.62 69 SER A CA 1
ATOM 549 C C . SER A 1 69 ? -11.918 6.387 18.932 1.00 51.62 69 SER A C 1
ATOM 551 O O . SER A 1 69 ? -12.546 6.601 19.964 1.00 51.62 69 SER A O 1
ATOM 553 N N . VAL A 1 70 ? -11.502 5.158 18.599 1.00 53.31 70 VAL A N 1
ATOM 554 C CA . VAL A 1 70 ? -11.768 3.955 19.415 1.00 53.31 70 VAL A CA 1
ATOM 555 C C . VAL A 1 70 ? -10.938 3.945 20.705 1.00 53.31 70 VAL A C 1
ATOM 557 O O . VAL A 1 70 ? -11.410 3.476 21.739 1.00 53.31 70 VAL A O 1
ATOM 560 N N . GLU A 1 71 ? -9.724 4.501 20.686 1.00 47.41 71 GLU A N 1
ATOM 561 C CA . GLU A 1 71 ? -8.870 4.574 21.881 1.00 47.41 71 GLU A CA 1
ATOM 562 C C . GLU A 1 71 ? -9.420 5.556 22.940 1.00 47.41 71 GLU A C 1
ATOM 564 O O . GLU A 1 71 ? -9.211 5.354 24.137 1.00 47.41 71 GLU A O 1
ATOM 569 N N . LEU A 1 72 ? -10.207 6.560 22.526 1.00 50.06 72 LEU A N 1
ATOM 570 C CA . LEU A 1 72 ? -10.881 7.503 23.429 1.00 50.06 72 LEU A CA 1
ATOM 571 C C . LEU A 1 72 ? -12.156 6.944 24.087 1.00 50.06 72 LEU A C 1
ATOM 573 O O . LEU A 1 72 ? -12.468 7.332 25.213 1.00 50.06 72 LEU A O 1
ATOM 577 N N . GLU A 1 73 ? -12.880 6.020 23.447 1.00 46.28 73 GLU A N 1
ATOM 578 C CA . GLU A 1 73 ? -14.082 5.415 24.051 1.00 46.28 73 GLU A CA 1
ATOM 579 C C . GLU A 1 73 ? -13.749 4.359 25.121 1.00 46.28 73 GLU A C 1
ATOM 581 O O . GLU A 1 73 ? -14.534 4.141 26.042 1.00 46.28 73 GLU A O 1
ATOM 586 N N . SER A 1 74 ? -12.556 3.754 25.087 1.00 44.81 74 SER A N 1
ATOM 587 C CA . SER A 1 74 ? -12.143 2.744 26.077 1.00 44.81 74 SER A CA 1
ATOM 588 C C . SER A 1 74 ? -11.622 3.311 27.411 1.00 44.81 74 SER A C 1
ATOM 590 O O . SER A 1 74 ? -11.271 2.531 28.293 1.00 44.81 74 SER A O 1
ATOM 592 N N . GLN A 1 75 ? -11.570 4.639 27.587 1.00 44.75 75 GLN A N 1
ATOM 593 C CA . GLN A 1 75 ? -11.118 5.303 28.826 1.00 44.75 75 GLN A CA 1
ATOM 594 C C . GLN A 1 75 ? -12.246 5.930 29.670 1.00 44.75 75 GLN A C 1
ATOM 596 O O . GLN A 1 75 ? -11.958 6.583 30.672 1.00 44.75 75 GLN A O 1
ATOM 601 N N . THR A 1 76 ? -13.522 5.729 29.316 1.00 45.22 76 THR A N 1
ATOM 602 C CA . THR A 1 76 ? -14.672 6.273 30.072 1.00 45.22 76 THR A CA 1
ATOM 603 C C . THR A 1 76 ? -15.752 5.236 30.409 1.00 45.22 76 THR A C 1
ATOM 605 O O . THR A 1 76 ? -16.940 5.506 30.245 1.00 45.22 76 THR A O 1
ATOM 608 N N . VAL A 1 77 ? -15.360 4.073 30.946 1.00 42.31 77 VAL A N 1
ATOM 609 C CA . VAL A 1 77 ? -16.236 3.227 31.789 1.00 42.31 77 VAL A CA 1
ATOM 610 C C . VAL A 1 77 ? -15.457 2.695 32.983 1.00 42.31 77 VAL A C 1
ATOM 612 O O . VAL A 1 77 ? -14.358 2.143 32.760 1.00 42.31 77 VAL A O 1
#

Foldseek 3Di:
DVVLLVQLLVLCLDPDPVSVVVSCCQLPVFDPPDCPGPVNVCVVVVHDSVVVSVVSCVVCVVVVVVVVVVVVVVPPD

Sequence (77 aa):
MIAVVSTAFDDLRSADVRQRDTAVRYFFSDPETHVLSFPSVCRQMDWSVSAVRRRLKQTLSPLLVALESVELESQTV

Nearest PDB structures (foldseek):
  5imn-assembly1_A  TM=3.495E-01  e=4.676E+00  Aspergillus terreus
  5v90-assembly2_A  TM=2.837E-01  e=8.882E+00  Homo sapiens
  5ivg-assembly1_A  TM=2.692E-01  e=7.812E+00  Aspergillus terreus

Radius of gyration: 14.45 Å; Cα contacts (8 Å, |Δi|>4): 50; chains: 1; bounding box: 32×22×47 Å

Secondary structure (DSSP, 8-state):
-HHHHHHHHHHTT-S-HHHHHHHHIIIII--S-STTSHHHHHHHTT--HHHHHHHHHHHHHHHHHHHHHHHHHTT--

Mean predicted aligned error: 8.55 Å